Protein AF-A0A2M7XT62-F1 (afdb_monomer)

Structure (mmCIF, N/CA/C/O backbone):
data_AF-A0A2M7XT62-F1
#
_entry.id   AF-A0A2M7XT62-F1
#
loop_
_atom_site.group_PDB
_atom_site.id
_atom_site.type_symbol
_atom_site.label_atom_id
_atom_site.label_alt_id
_atom_site.label_comp_id
_atom_site.label_asym_id
_atom_site.label_entity_id
_atom_site.label_seq_id
_atom_site.pdbx_PDB_ins_code
_atom_site.Cartn_x
_atom_site.Cartn_y
_atom_site.Cartn_z
_atom_site.occupancy
_atom_site.B_iso_or_equiv
_atom_site.auth_seq_id
_atom_site.auth_comp_id
_atom_site.auth_asym_id
_atom_site.auth_atom_id
_atom_site.pdbx_PDB_model_num
ATOM 1 N N . MET A 1 1 ? 6.289 29.398 17.649 1.00 35.97 1 MET A N 1
ATOM 2 C CA . MET A 1 1 ? 5.372 28.340 18.112 1.00 35.97 1 MET A CA 1
ATOM 3 C C . MET A 1 1 ? 5.833 27.074 17.414 1.00 35.97 1 MET A C 1
ATOM 5 O O . MET A 1 1 ? 5.505 26.869 16.259 1.00 35.97 1 MET A O 1
ATOM 9 N N . THR A 1 2 ? 6.776 26.349 18.010 1.00 35.28 2 THR A N 1
ATOM 10 C CA . THR A 1 2 ? 7.286 25.093 17.445 1.00 35.28 2 THR A CA 1
ATOM 11 C C . THR A 1 2 ? 6.254 24.021 17.742 1.00 35.28 2 THR A C 1
ATOM 13 O O . THR A 1 2 ? 6.159 23.567 18.881 1.00 35.28 2 THR A O 1
ATOM 16 N N . GLU A 1 3 ? 5.433 23.697 16.746 1.00 43.94 3 GLU A N 1
ATOM 17 C CA . GLU A 1 3 ? 4.544 22.543 16.804 1.00 43.94 3 GLU A CA 1
ATOM 18 C C . GLU A 1 3 ? 5.384 21.303 17.113 1.00 43.94 3 GLU A C 1
ATOM 20 O O . GLU A 1 3 ? 6.366 20.987 16.437 1.00 43.94 3 GLU A O 1
ATOM 25 N N . SER A 1 4 ? 5.032 20.647 18.214 1.00 39.66 4 SER A N 1
ATOM 26 C CA . SER A 1 4 ? 5.601 19.370 18.603 1.00 39.66 4 SER A CA 1
ATOM 27 C C . SER A 1 4 ? 5.168 18.345 17.562 1.00 39.66 4 SER A C 1
ATOM 29 O O . SER A 1 4 ? 4.041 17.861 17.619 1.00 39.66 4 SER A O 1
ATOM 31 N N . ILE A 1 5 ? 6.054 18.000 16.625 1.00 49.78 5 ILE A N 1
ATOM 32 C CA . ILE A 1 5 ? 5.876 16.828 15.762 1.00 49.78 5 ILE A CA 1
ATOM 33 C C . ILE A 1 5 ? 5.567 15.647 16.689 1.00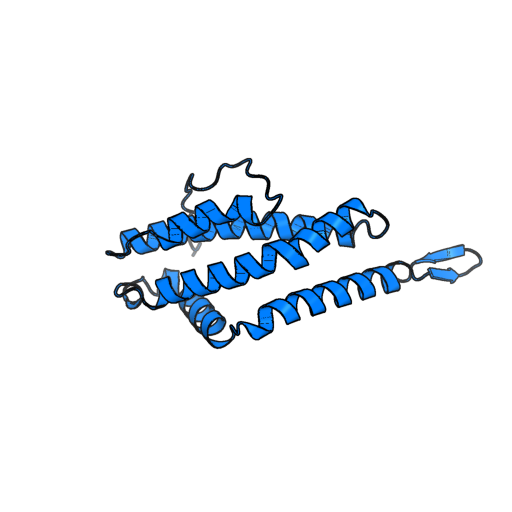 49.78 5 ILE A C 1
ATOM 35 O O . ILE A 1 5 ? 6.334 15.371 17.617 1.00 49.78 5 ILE A O 1
ATOM 39 N N . ALA A 1 6 ? 4.409 15.009 16.501 1.00 52.09 6 ALA A N 1
ATOM 40 C CA . ALA A 1 6 ? 3.997 13.870 17.309 1.00 52.09 6 ALA A CA 1
ATOM 41 C C . ALA A 1 6 ? 5.124 12.828 17.303 1.00 52.09 6 ALA A C 1
ATOM 43 O O . ALA A 1 6 ? 5.533 12.353 16.244 1.00 52.09 6 ALA A O 1
ATOM 44 N N . LYS A 1 7 ? 5.673 12.505 18.481 1.00 47.28 7 LYS A N 1
ATOM 45 C CA . LYS A 1 7 ? 6.680 11.446 18.598 1.00 47.28 7 LYS A CA 1
ATOM 46 C C . LYS A 1 7 ? 6.050 10.147 18.102 1.00 47.28 7 LYS A C 1
ATOM 48 O O . LYS A 1 7 ? 5.039 9.722 18.656 1.00 47.28 7 LYS A O 1
ATOM 53 N N . SER A 1 8 ? 6.647 9.547 17.071 1.00 54.06 8 SER A N 1
ATOM 54 C CA . SER A 1 8 ? 6.240 8.232 16.576 1.00 54.06 8 SER A CA 1
ATOM 55 C C . SER A 1 8 ? 6.306 7.230 17.727 1.00 54.06 8 SER A C 1
ATOM 57 O O . SER A 1 8 ? 7.341 7.078 18.383 1.00 54.06 8 SER A O 1
ATOM 59 N N . GLN A 1 9 ? 5.167 6.619 18.030 1.00 62.78 9 GLN A N 1
ATOM 60 C CA . GLN A 1 9 ? 5.031 5.649 19.101 1.00 62.78 9 GLN A CA 1
ATOM 61 C C . GLN A 1 9 ? 5.515 4.310 18.537 1.00 62.78 9 GLN A C 1
ATOM 63 O O . GLN A 1 9 ? 4.879 3.757 17.645 1.00 62.78 9 GLN A O 1
ATOM 68 N N . LYS A 1 10 ? 6.685 3.842 18.987 1.00 64.69 10 LYS A N 1
ATOM 69 C CA . LYS A 1 10 ? 7.261 2.573 18.525 1.00 64.69 10 LYS A CA 1
ATOM 70 C C . LYS A 1 10 ? 6.442 1.393 19.045 1.00 64.69 10 LYS A C 1
ATOM 72 O O . LYS A 1 10 ? 6.075 1.362 20.218 1.00 64.69 10 LYS A O 1
ATOM 77 N N . SER A 1 11 ? 6.210 0.438 18.162 1.00 75.81 11 SER A N 1
ATOM 78 C CA . SER A 1 11 ? 5.700 -0.896 18.444 1.00 75.81 11 SER A CA 1
ATOM 79 C C . SER A 1 11 ? 6.740 -1.887 17.905 1.00 75.81 11 SER A C 1
ATOM 81 O O . SER A 1 11 ? 7.483 -1.539 16.990 1.00 75.81 11 SER A O 1
ATOM 83 N N . ASP A 1 12 ? 6.842 -3.057 18.536 1.00 86.56 12 ASP A N 1
ATOM 84 C CA . ASP A 1 12 ? 7.722 -4.162 18.122 1.00 86.56 12 ASP A CA 1
ATOM 85 C C . ASP A 1 12 ? 6.869 -5.271 17.471 1.00 86.56 12 ASP A C 1
ATOM 87 O O . ASP A 1 12 ? 7.059 -6.461 17.728 1.00 86.56 12 ASP A O 1
ATOM 91 N N . PHE A 1 13 ? 5.823 -4.877 16.734 1.00 92.75 13 PHE A N 1
ATOM 92 C CA . PHE A 1 13 ? 4.846 -5.819 16.187 1.00 92.75 13 PHE A CA 1
ATOM 93 C C . PHE A 1 13 ? 5.386 -6.530 14.950 1.00 92.75 13 PHE A C 1
ATOM 95 O O . PHE A 1 13 ? 5.077 -7.702 14.737 1.00 92.75 13 PHE A O 1
ATOM 102 N N . ILE A 1 14 ? 6.207 -5.835 14.166 1.00 92.62 14 ILE A N 1
ATOM 103 C CA . ILE A 1 14 ? 6.922 -6.392 13.029 1.00 92.62 14 ILE A CA 1
ATOM 104 C C . ILE A 1 14 ? 8.404 -6.545 13.402 1.00 92.62 14 ILE A C 1
ATOM 106 O O . ILE A 1 14 ? 9.014 -5.599 13.905 1.00 92.62 14 ILE A O 1
ATOM 110 N N . PRO A 1 15 ? 9.021 -7.715 13.151 1.00 91.62 15 PRO A N 1
ATOM 111 C CA . PRO A 1 15 ? 10.464 -7.868 13.266 1.00 91.62 15 PRO A CA 1
ATOM 112 C C . PRO A 1 15 ? 11.192 -6.853 12.371 1.00 91.62 15 PRO A C 1
ATOM 114 O O . PRO A 1 15 ? 10.810 -6.679 11.213 1.00 91.62 15 PRO A O 1
ATOM 117 N N . PRO A 1 16 ? 12.254 -6.194 12.864 1.00 84.56 16 PRO A N 1
ATOM 118 C CA . PRO A 1 16 ? 12.955 -5.149 12.114 1.00 84.56 16 PRO A CA 1
ATOM 119 C C . PRO A 1 16 ? 13.652 -5.666 10.846 1.00 84.56 16 PRO A C 1
ATOM 121 O O . PRO A 1 16 ? 14.039 -4.874 9.994 1.00 84.56 16 PRO A O 1
ATOM 124 N N . ASP A 1 17 ? 13.839 -6.977 10.742 1.00 88.31 17 ASP A N 1
ATOM 125 C CA . ASP A 1 17 ? 14.495 -7.705 9.662 1.00 88.31 17 ASP A CA 1
ATOM 126 C C . ASP A 1 17 ? 13.509 -8.527 8.813 1.00 88.31 17 ASP A C 1
ATOM 128 O O . ASP A 1 17 ? 13.925 -9.428 8.087 1.00 88.31 17 ASP A O 1
ATOM 132 N N . LEU A 1 18 ? 12.202 -8.235 8.888 1.00 92.94 18 LEU A N 1
ATOM 133 C CA . LEU A 1 18 ? 11.207 -8.913 8.061 1.00 92.94 18 LEU A CA 1
ATOM 134 C C . LEU A 1 18 ? 11.468 -8.656 6.568 1.00 92.94 18 LEU A C 1
ATOM 136 O O . LEU A 1 18 ? 11.277 -7.549 6.063 1.00 92.94 18 LEU A O 1
ATOM 140 N N . GLU A 1 19 ? 11.817 -9.714 5.842 1.00 93.50 19 GLU A N 1
ATOM 141 C CA . GLU A 1 19 ? 11.863 -9.705 4.384 1.00 93.50 19 GLU A CA 1
ATOM 142 C C . GLU A 1 19 ? 10.518 -10.143 3.800 1.00 93.50 19 GLU A C 1
ATOM 144 O O . GLU A 1 19 ? 10.021 -11.230 4.083 1.00 93.50 19 GLU A O 1
ATOM 149 N N . ILE A 1 20 ? 9.936 -9.304 2.943 1.00 97.06 20 ILE A N 1
ATOM 150 C CA . ILE A 1 20 ? 8.685 -9.620 2.248 1.00 97.06 20 ILE A CA 1
ATOM 151 C C . ILE A 1 20 ? 9.018 -10.328 0.935 1.00 97.06 20 ILE A C 1
ATOM 153 O O . ILE A 1 20 ? 9.357 -9.670 -0.043 1.00 97.06 20 ILE A O 1
ATOM 157 N N . ASN A 1 21 ? 8.929 -11.649 0.867 1.00 95.62 21 ASN A N 1
ATOM 158 C CA . ASN A 1 21 ? 9.139 -12.435 -0.354 1.00 95.62 21 ASN A CA 1
ATOM 159 C C . ASN A 1 21 ? 7.823 -12.784 -1.058 1.00 95.62 21 ASN A C 1
ATOM 161 O O . ASN A 1 21 ? 7.790 -12.912 -2.283 1.00 95.62 21 ASN A O 1
ATOM 165 N N . GLY A 1 22 ? 6.731 -12.863 -0.303 1.00 96.62 22 GLY A N 1
ATOM 166 C CA . GLY A 1 22 ? 5.383 -13.053 -0.812 1.00 96.62 22 GLY A CA 1
ATOM 167 C C . GLY A 1 22 ? 4.323 -12.535 0.152 1.00 96.62 22 GLY A C 1
ATOM 168 O O . GLY A 1 22 ? 4.614 -12.015 1.227 1.00 96.62 22 GLY A O 1
ATOM 169 N N . TRP A 1 23 ? 3.058 -12.697 -0.236 1.00 97.62 23 TRP A N 1
ATOM 170 C CA . TRP A 1 23 ? 1.926 -12.340 0.622 1.00 97.62 23 TRP A CA 1
ATOM 171 C C . TRP A 1 23 ? 1.947 -13.089 1.963 1.00 97.62 23 TRP A C 1
ATOM 173 O O . TRP A 1 23 ? 1.605 -12.513 2.995 1.00 97.62 23 TRP A O 1
ATOM 183 N N . ASP A 1 24 ? 2.403 -14.342 1.965 1.00 97.94 24 ASP A N 1
ATOM 184 C CA . ASP A 1 24 ? 2.438 -15.190 3.160 1.00 97.94 24 ASP A CA 1
ATOM 185 C C . ASP A 1 24 ? 3.338 -14.639 4.280 1.00 97.94 24 ASP A C 1
ATOM 187 O O . ASP A 1 24 ? 3.108 -14.967 5.441 1.00 97.94 24 ASP A O 1
ATOM 191 N N . ASP A 1 25 ? 4.294 -13.755 3.971 1.00 97.56 25 ASP A N 1
ATOM 192 C CA . ASP A 1 25 ? 5.127 -13.091 4.984 1.00 97.56 25 ASP A CA 1
ATOM 193 C C . ASP A 1 25 ? 4.364 -11.976 5.719 1.00 97.56 25 ASP A C 1
ATOM 195 O O . ASP A 1 25 ? 4.634 -11.688 6.883 1.00 97.56 25 ASP A O 1
ATOM 199 N N . LEU A 1 26 ? 3.379 -11.352 5.061 1.00 97.88 26 LEU A N 1
ATOM 200 C CA . LEU A 1 26 ? 2.541 -10.289 5.630 1.00 97.88 26 LEU A CA 1
ATOM 201 C C . LEU A 1 26 ? 1.248 -10.826 6.246 1.00 97.88 26 LEU A C 1
ATOM 203 O O . LEU A 1 26 ? 0.737 -10.270 7.224 1.00 97.88 26 LEU A O 1
ATOM 207 N N . LYS A 1 27 ? 0.711 -11.907 5.674 1.00 98.06 27 LYS A N 1
ATOM 208 C CA . LYS A 1 27 ? -0.588 -12.477 6.029 1.00 98.06 27 LYS A CA 1
ATOM 209 C C . LYS A 1 27 ? -0.775 -12.712 7.540 1.00 98.06 27 LYS A C 1
ATOM 211 O O . LYS A 1 27 ? -1.832 -12.323 8.039 1.00 98.06 27 LYS A O 1
ATOM 216 N N . PRO A 1 28 ? 0.195 -13.262 8.302 1.00 98.00 28 PRO A N 1
ATOM 217 C CA . PRO A 1 28 ? 0.023 -13.492 9.737 1.00 98.00 28 PRO A CA 1
ATOM 218 C C . PRO A 1 28 ? -0.272 -12.212 10.526 1.00 98.00 28 PRO A C 1
ATOM 220 O O . PRO A 1 28 ? -1.095 -12.225 11.439 1.00 98.00 28 PRO A O 1
ATOM 223 N N . TYR A 1 29 ? 0.340 -11.088 10.146 1.00 97.94 29 TYR A N 1
ATOM 224 C CA . TYR A 1 29 ? 0.138 -9.808 10.824 1.00 97.94 29 TYR A CA 1
ATOM 225 C C . TYR A 1 29 ? -1.239 -9.213 10.513 1.00 97.94 29 TYR A C 1
ATOM 227 O O . TYR A 1 29 ? -1.910 -8.700 11.410 1.00 97.94 29 TYR A O 1
ATOM 235 N N . PHE A 1 30 ? -1.703 -9.335 9.265 1.00 98.19 30 PHE A N 1
ATOM 236 C CA . PHE A 1 30 ? -3.068 -8.960 8.882 1.00 98.19 30 PHE A CA 1
ATOM 237 C C . PHE A 1 30 ? -4.125 -9.848 9.554 1.00 98.19 30 PHE A C 1
ATOM 239 O O . PHE A 1 30 ? -5.152 -9.336 10.013 1.00 98.19 30 PHE A O 1
ATOM 246 N N . ASP A 1 31 ? -3.876 -11.155 9.658 1.00 98.12 31 ASP A N 1
ATOM 247 C CA . ASP A 1 31 ? -4.749 -12.100 10.361 1.00 98.12 31 ASP A CA 1
ATOM 248 C C . ASP A 1 31 ? -4.837 -11.753 11.858 1.00 98.12 31 ASP A C 1
ATOM 250 O O . ASP A 1 31 ? -5.935 -11.700 12.422 1.00 98.12 31 ASP A O 1
ATOM 254 N N . GLU A 1 32 ? -3.703 -11.448 12.499 1.00 97.56 32 GLU A N 1
ATOM 255 C CA . GLU A 1 32 ? -3.677 -11.051 13.907 1.00 97.56 32 GLU A CA 1
ATOM 256 C C . GLU A 1 32 ? -4.453 -9.748 14.133 1.00 97.56 32 GLU A C 1
ATOM 258 O O . GLU A 1 32 ? -5.336 -9.703 14.994 1.00 97.56 32 GLU A O 1
ATOM 263 N N . LEU A 1 33 ? -4.200 -8.711 13.324 1.00 97.69 33 LEU A N 1
ATOM 264 C CA . LEU A 1 33 ? -4.944 -7.448 13.379 1.00 97.69 33 LEU A CA 1
ATOM 265 C C . LEU A 1 33 ? -6.452 -7.680 13.181 1.00 97.69 33 LEU A C 1
ATOM 267 O O . LEU A 1 33 ? -7.287 -7.146 13.920 1.00 97.69 33 LEU A O 1
ATOM 271 N N . SER A 1 34 ? -6.830 -8.538 12.238 1.00 96.94 34 SER A N 1
ATOM 272 C CA . SER A 1 34 ? -8.233 -8.887 12.004 1.00 96.94 34 SER A CA 1
ATOM 273 C C . SER A 1 34 ? -8.892 -9.499 13.247 1.00 96.94 34 SER A C 1
ATOM 275 O O . SER A 1 34 ? -10.056 -9.194 13.534 1.00 96.94 34 SER A O 1
ATOM 277 N N . GLY A 1 35 ? -8.140 -10.273 14.035 1.00 95.94 35 GLY A N 1
ATOM 278 C CA . GLY A 1 35 ? -8.581 -10.886 15.290 1.00 95.94 35 GLY A CA 1
ATOM 279 C C . GLY A 1 35 ? -8.658 -9.950 16.505 1.00 95.94 35 GLY A C 1
ATOM 280 O O . GLY A 1 35 ? -9.344 -10.278 17.475 1.00 95.94 35 GLY A O 1
ATOM 281 N N . VAL A 1 36 ? -8.017 -8.773 16.480 1.00 95.75 36 VAL A N 1
ATOM 282 C CA . VAL A 1 36 ? -8.005 -7.847 17.631 1.00 95.75 36 VAL A CA 1
ATOM 283 C C . VAL A 1 36 ? -9.410 -7.320 17.932 1.00 95.75 36 VAL A C 1
ATOM 285 O O . VAL A 1 36 ? -10.111 -6.805 17.057 1.00 95.75 36 VAL A O 1
ATOM 288 N N . LYS A 1 37 ? -9.836 -7.395 19.196 1.00 94.25 37 LYS A N 1
ATOM 289 C CA . LYS A 1 37 ? -11.089 -6.784 19.655 1.00 94.25 37 LYS A CA 1
ATOM 290 C C . LYS A 1 37 ? -10.852 -5.324 20.044 1.00 94.25 37 LYS A C 1
ATOM 292 O O . LYS A 1 37 ? -10.050 -5.044 20.925 1.00 94.25 37 LYS A O 1
ATOM 297 N N . LEU A 1 38 ? -11.606 -4.409 19.441 1.00 93.75 38 LEU A N 1
ATOM 298 C CA . LEU A 1 38 ? -11.515 -2.971 19.703 1.00 93.75 38 LEU A CA 1
ATOM 299 C C . LEU A 1 38 ? -12.626 -2.566 20.680 1.00 93.75 38 LEU A C 1
ATOM 301 O O . LEU A 1 38 ? -13.790 -2.513 20.284 1.00 93.75 38 L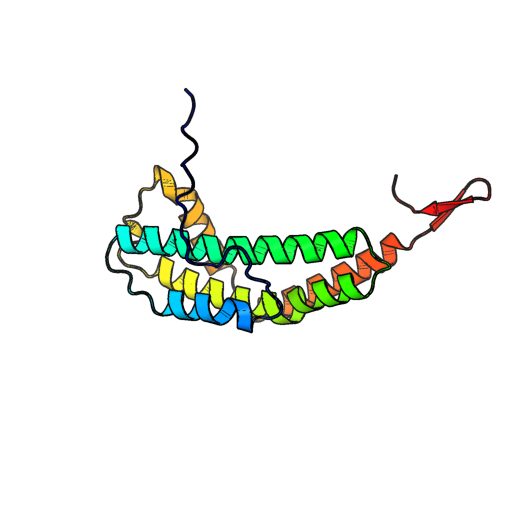EU A O 1
ATOM 305 N N . SER A 1 39 ? -12.286 -2.355 21.957 1.00 89.50 39 SER A N 1
ATOM 306 C CA . SER A 1 39 ? -13.277 -2.070 23.017 1.00 89.50 39 SER A CA 1
ATOM 307 C C . SER A 1 39 ? -13.111 -0.693 23.664 1.00 89.50 39 SER A C 1
ATOM 309 O O . SER A 1 39 ? -14.000 -0.258 24.392 1.00 89.50 39 SER A O 1
ATOM 311 N N . SER A 1 40 ? -11.995 -0.010 23.417 1.00 92.50 40 SER A N 1
ATOM 312 C CA . SER A 1 40 ? -11.691 1.305 23.976 1.00 92.50 40 SER A CA 1
ATOM 313 C C . SER A 1 40 ? -10.884 2.158 22.998 1.00 92.50 40 SER A C 1
ATOM 315 O O . SER A 1 40 ? -10.264 1.635 22.069 1.00 92.50 40 SER A O 1
ATOM 317 N N . ALA A 1 41 ? -10.860 3.476 23.220 1.00 90.31 41 ALA A N 1
ATOM 318 C CA . ALA A 1 41 ? -10.027 4.386 22.435 1.00 90.31 41 ALA A CA 1
ATOM 319 C C . ALA A 1 41 ? -8.538 3.996 22.497 1.00 90.31 41 ALA A C 1
ATOM 321 O O . ALA A 1 41 ? -7.864 4.022 21.475 1.00 90.31 41 ALA A O 1
ATOM 322 N N . GLY A 1 42 ? -8.045 3.553 23.661 1.00 91.50 42 GLY A N 1
ATOM 323 C CA . GLY A 1 42 ? -6.664 3.082 23.814 1.00 91.50 42 GLY A CA 1
ATOM 324 C C . GLY A 1 42 ? -6.364 1.814 23.008 1.00 91.50 42 GLY A C 1
ATOM 325 O O . GLY A 1 42 ? -5.305 1.725 22.388 1.00 91.50 42 GLY A O 1
ATOM 326 N N . ASP A 1 43 ? -7.303 0.863 22.950 1.00 93.19 43 ASP A N 1
ATOM 327 C CA . ASP A 1 43 ? -7.159 -0.327 22.096 1.00 93.19 43 ASP A CA 1
ATOM 328 C C . ASP A 1 43 ? -7.081 0.069 20.622 1.00 93.19 43 ASP A C 1
ATOM 330 O O . ASP A 1 43 ? -6.255 -0.462 19.882 1.00 93.19 43 ASP A O 1
ATOM 334 N N . LEU A 1 44 ? -7.925 1.017 20.201 1.00 95.19 44 LEU A N 1
ATOM 335 C CA . LEU A 1 44 ? -7.941 1.518 18.833 1.00 95.19 44 LEU A CA 1
ATOM 336 C C . LEU A 1 44 ? -6.652 2.273 18.487 1.00 95.19 44 LEU A C 1
ATOM 338 O O . LEU A 1 44 ? -6.101 2.041 17.418 1.00 95.19 44 LEU A O 1
ATOM 342 N N . GLU A 1 45 ? -6.124 3.119 19.371 1.00 93.88 45 GLU A N 1
ATOM 343 C CA . GLU A 1 45 ? -4.840 3.790 19.123 1.00 93.88 45 GLU A CA 1
ATOM 344 C C . GLU A 1 45 ? -3.689 2.784 18.985 1.00 93.88 45 GLU A C 1
ATOM 346 O O . GLU A 1 45 ? -2.923 2.853 18.023 1.00 93.88 45 GLU A O 1
ATOM 351 N N . ASN A 1 46 ? -3.598 1.806 19.891 1.00 93.69 46 ASN A N 1
ATOM 352 C CA . ASN A 1 46 ? -2.583 0.751 19.811 1.00 93.69 46 ASN A CA 1
ATOM 353 C C . ASN A 1 46 ? -2.732 -0.092 18.540 1.00 93.69 46 ASN A C 1
ATOM 355 O O . ASN A 1 46 ? -1.741 -0.445 17.900 1.00 93.69 46 ASN A O 1
ATOM 359 N N . PHE A 1 47 ? -3.971 -0.390 18.149 1.00 96.25 47 PHE A N 1
ATOM 360 C CA . PHE A 1 47 ? -4.272 -1.069 16.898 1.00 96.25 47 PHE A CA 1
ATOM 361 C C . PHE A 1 47 ? -3.789 -0.269 15.683 1.00 96.25 47 PHE A C 1
ATOM 363 O O . PHE A 1 47 ? -3.138 -0.832 14.807 1.00 96.25 47 PHE A O 1
ATOM 370 N N . LEU A 1 48 ? -4.060 1.040 15.641 1.00 95.44 48 LEU A N 1
ATOM 371 C CA . LEU A 1 48 ? -3.635 1.919 14.548 1.00 95.44 48 LEU A CA 1
ATOM 372 C C . LEU A 1 48 ? -2.112 2.014 14.439 1.00 95.44 48 LEU A C 1
ATOM 374 O O . LEU A 1 48 ? -1.592 2.037 13.327 1.00 95.44 48 LEU A O 1
ATOM 378 N N . ILE A 1 49 ? -1.396 2.025 15.566 1.00 94.88 49 ILE A N 1
ATOM 379 C CA . ILE A 1 49 ? 0.074 2.014 15.579 1.00 94.88 49 ILE A CA 1
ATOM 380 C C . ILE A 1 49 ? 0.593 0.743 14.909 1.00 94.88 49 ILE A C 1
ATOM 382 O O . ILE A 1 49 ? 1.345 0.834 13.938 1.00 94.88 49 ILE A O 1
ATOM 386 N N . ARG A 1 50 ? 0.123 -0.424 15.367 1.00 96.75 50 ARG A N 1
ATOM 387 C CA . ARG A 1 50 ? 0.501 -1.732 14.813 1.00 96.75 50 ARG A CA 1
ATOM 388 C C . ARG A 1 50 ? 0.143 -1.849 13.336 1.00 96.75 50 ARG A C 1
ATOM 390 O O . ARG A 1 50 ? 0.961 -2.294 12.545 1.00 96.75 50 ARG A O 1
ATOM 397 N N . TYR A 1 51 ? -1.053 -1.408 12.949 1.00 97.00 51 TYR A N 1
ATOM 398 C CA . TYR A 1 51 ? -1.473 -1.392 11.550 1.00 97.00 51 TYR A CA 1
ATOM 399 C C . TYR A 1 51 ? -0.575 -0.490 10.695 1.00 97.00 51 TYR A C 1
ATOM 401 O O . TYR A 1 51 ? -0.142 -0.901 9.620 1.00 97.00 51 TYR A O 1
ATOM 409 N N . SER A 1 52 ? -0.224 0.704 11.188 1.00 95.44 52 SER A N 1
ATOM 410 C CA . SER A 1 52 ? 0.690 1.603 10.476 1.00 95.44 52 SER A CA 1
ATOM 411 C C . SER A 1 52 ? 2.091 1.011 10.319 1.00 95.44 52 SER A C 1
ATOM 413 O O . SER A 1 52 ? 2.738 1.259 9.306 1.00 95.44 52 SER A O 1
ATOM 415 N N . GLU A 1 53 ? 2.542 0.202 11.279 1.00 95.12 53 GLU A N 1
ATOM 416 C CA . GLU A 1 53 ? 3.828 -0.492 11.228 1.00 95.12 53 GLU A CA 1
ATOM 417 C C . GLU A 1 53 ? 3.845 -1.535 10.104 1.00 95.12 53 GLU A C 1
ATOM 419 O O . GLU A 1 53 ? 4.736 -1.489 9.257 1.00 95.12 53 GLU A O 1
ATOM 424 N N . VAL A 1 54 ? 2.808 -2.384 10.008 1.00 96.19 54 VAL A N 1
ATOM 425 C CA . VAL A 1 54 ? 2.668 -3.355 8.901 1.00 96.19 54 VAL A CA 1
ATOM 426 C C . VAL A 1 54 ? 2.679 -2.647 7.547 1.00 96.19 54 VAL A C 1
ATOM 428 O O . VAL A 1 54 ? 3.403 -3.044 6.634 1.00 96.19 54 VAL A O 1
ATOM 431 N N . LEU A 1 55 ? 1.892 -1.573 7.421 1.00 96.19 55 LEU A N 1
ATOM 432 C CA . LEU A 1 55 ? 1.819 -0.799 6.184 1.00 96.19 55 LEU A CA 1
ATOM 433 C C . LEU A 1 55 ? 3.151 -0.143 5.832 1.00 96.19 55 LEU A C 1
ATOM 435 O O . LEU A 1 55 ? 3.518 -0.132 4.663 1.00 96.19 55 LEU A O 1
ATOM 439 N N . SER A 1 56 ? 3.870 0.392 6.818 1.00 94.81 56 SER A N 1
ATOM 440 C CA . SER A 1 56 ? 5.158 1.052 6.590 1.00 94.81 56 SER A CA 1
ATOM 441 C C . SER A 1 56 ? 6.176 0.077 6.006 1.00 94.81 56 SER A C 1
ATOM 443 O O . SER A 1 56 ? 6.803 0.399 5.002 1.00 94.81 56 SER A O 1
ATOM 445 N N . VAL A 1 57 ? 6.269 -1.135 6.564 1.00 95.56 57 VAL A N 1
ATOM 446 C CA . VAL A 1 57 ? 7.186 -2.176 6.070 1.00 95.56 57 VAL A CA 1
ATOM 447 C C . VAL A 1 57 ? 6.808 -2.621 4.655 1.00 95.56 57 VAL A C 1
ATOM 449 O O . VAL A 1 57 ? 7.673 -2.724 3.784 1.00 95.56 57 VAL A O 1
ATOM 452 N N . PHE A 1 58 ? 5.513 -2.806 4.380 1.00 97.56 58 PHE A N 1
ATOM 453 C CA . PHE A 1 58 ? 5.042 -3.101 3.025 1.00 97.56 58 PHE A CA 1
ATOM 454 C C . PHE A 1 58 ? 5.380 -1.984 2.026 1.00 97.56 58 PHE A C 1
ATOM 456 O O . PHE A 1 58 ? 5.956 -2.260 0.972 1.00 97.56 58 PHE A O 1
ATOM 463 N N . PHE A 1 59 ? 5.038 -0.730 2.338 1.00 96.94 59 PHE A N 1
ATOM 464 C CA . PHE A 1 59 ? 5.253 0.394 1.426 1.00 96.94 59 PHE A CA 1
ATOM 465 C C . PHE A 1 59 ? 6.734 0.664 1.183 1.00 96.94 59 PHE A C 1
ATOM 467 O O . PHE A 1 59 ? 7.097 0.991 0.057 1.00 96.94 59 PHE A O 1
ATOM 474 N N . GLU A 1 60 ? 7.587 0.497 2.193 1.00 96.38 60 GLU A N 1
ATOM 475 C CA . GLU A 1 60 ? 9.035 0.619 2.037 1.00 96.38 60 GLU A CA 1
ATOM 476 C C . GLU A 1 60 ? 9.589 -0.455 1.094 1.00 96.38 60 GLU A C 1
ATOM 478 O O . GLU A 1 60 ? 10.277 -0.128 0.125 1.00 96.38 60 GLU A O 1
ATOM 483 N N . ALA A 1 61 ? 9.241 -1.727 1.310 1.00 97.19 61 ALA A N 1
ATOM 484 C CA . ALA A 1 61 ? 9.717 -2.815 0.457 1.00 97.19 61 ALA A CA 1
ATOM 485 C C . ALA A 1 61 ? 9.211 -2.685 -0.992 1.00 97.19 61 ALA A C 1
ATOM 487 O O . ALA A 1 61 ? 9.975 -2.889 -1.939 1.00 97.19 61 ALA A O 1
ATOM 488 N N . ASN A 1 62 ? 7.946 -2.290 -1.168 1.00 96.75 62 ASN A N 1
ATOM 489 C CA . ASN A 1 62 ? 7.363 -2.031 -2.482 1.00 96.75 62 ASN A CA 1
ATOM 490 C C . ASN A 1 62 ? 8.026 -0.827 -3.178 1.00 96.75 62 ASN A C 1
ATOM 492 O O . ASN A 1 62 ? 8.323 -0.886 -4.371 1.00 96.75 62 ASN A O 1
ATOM 496 N N . ALA A 1 63 ? 8.309 0.251 -2.438 1.00 96.75 63 ALA A N 1
ATOM 497 C CA . ALA A 1 63 ? 8.999 1.421 -2.974 1.00 96.75 63 ALA A CA 1
ATOM 498 C C . ALA A 1 63 ? 10.412 1.071 -3.454 1.00 96.75 63 ALA A C 1
ATOM 500 O O . ALA A 1 63 ? 10.798 1.485 -4.543 1.00 96.75 63 ALA A O 1
ATOM 501 N N . TRP A 1 64 ? 11.163 0.265 -2.699 1.00 97.38 64 TRP A N 1
ATOM 502 C CA . TRP A 1 64 ? 12.483 -0.197 -3.131 1.00 97.38 64 TRP A CA 1
ATOM 503 C C . TRP A 1 64 ? 12.426 -1.085 -4.374 1.00 97.38 64 TRP A C 1
ATOM 505 O O . TRP A 1 64 ? 13.272 -0.935 -5.255 1.00 97.38 64 TRP A O 1
ATOM 515 N N . ALA A 1 65 ? 11.430 -1.969 -4.488 1.00 96.00 65 ALA A N 1
ATOM 516 C CA . ALA A 1 65 ? 11.235 -2.767 -5.698 1.00 96.00 65 ALA A CA 1
ATOM 517 C C . ALA A 1 65 ? 11.001 -1.874 -6.931 1.00 96.00 65 ALA A C 1
ATOM 519 O O . ALA A 1 65 ? 11.644 -2.069 -7.962 1.00 96.00 65 ALA A O 1
ATOM 520 N N . TYR A 1 66 ? 10.150 -0.852 -6.798 1.00 94.00 66 TYR A N 1
ATOM 521 C CA . TYR A 1 66 ? 9.896 0.129 -7.855 1.00 94.00 66 TYR A CA 1
ATOM 522 C C . TYR A 1 66 ? 11.139 0.966 -8.198 1.00 94.00 66 TYR A C 1
ATOM 524 O O . TYR A 1 66 ? 11.519 1.065 -9.365 1.00 94.00 66 TYR A O 1
ATOM 532 N N . ILE A 1 67 ? 11.814 1.534 -7.192 1.00 95.06 67 ILE A N 1
ATOM 533 C CA . ILE A 1 67 ? 13.028 2.343 -7.381 1.00 95.06 67 ILE A CA 1
ATOM 534 C C . ILE A 1 67 ?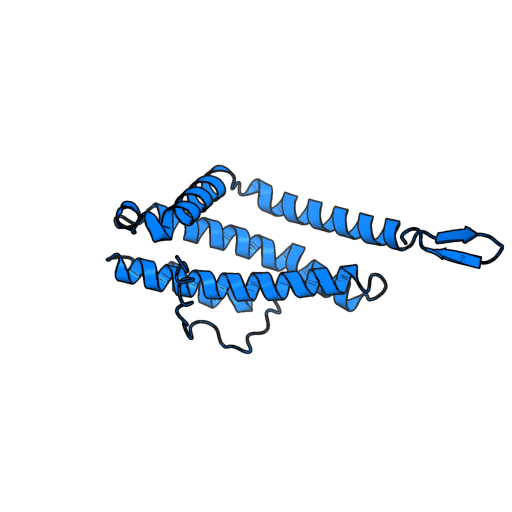 14.092 1.530 -8.122 1.00 95.06 67 ILE A C 1
ATOM 536 O O . ILE A 1 67 ? 14.590 1.978 -9.150 1.00 95.06 67 ILE A O 1
ATOM 540 N N . ASN A 1 68 ? 14.392 0.315 -7.661 1.00 94.94 68 ASN A N 1
ATOM 541 C CA . ASN A 1 68 ? 15.411 -0.522 -8.291 1.00 94.94 68 ASN A CA 1
ATOM 542 C C . ASN A 1 68 ? 15.051 -0.873 -9.741 1.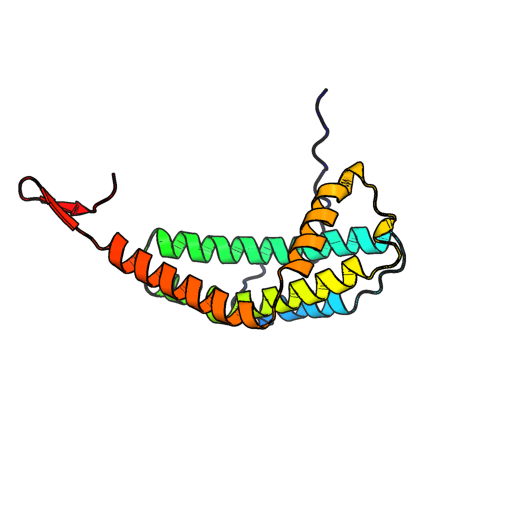00 94.94 68 ASN A C 1
ATOM 544 O O . ASN A 1 68 ? 15.914 -0.775 -10.609 1.00 94.94 68 ASN A O 1
ATOM 548 N N . MET A 1 69 ? 13.789 -1.219 -10.018 1.00 91.69 69 MET A N 1
ATOM 549 C CA . MET A 1 69 ? 13.326 -1.498 -11.382 1.00 91.69 69 MET A CA 1
ATOM 550 C C . MET A 1 69 ? 13.463 -0.265 -12.294 1.00 91.69 69 MET A C 1
ATOM 552 O O . MET A 1 69 ? 13.951 -0.389 -13.413 1.00 91.69 69 MET A O 1
ATOM 556 N N . THR A 1 70 ? 13.091 0.931 -11.825 1.00 88.50 70 THR A N 1
ATOM 557 C CA . THR A 1 70 ? 13.197 2.164 -12.635 1.00 88.50 70 THR A CA 1
ATOM 558 C C . THR A 1 70 ? 14.636 2.649 -12.840 1.00 88.50 70 THR A C 1
ATOM 560 O O . THR A 1 70 ? 14.939 3.226 -13.881 1.00 88.50 70 THR A O 1
ATOM 563 N N . CYS A 1 71 ? 15.538 2.423 -11.881 1.00 88.56 71 CYS A N 1
ATOM 564 C CA . CYS A 1 71 ? 16.946 2.816 -11.999 1.00 88.56 71 CYS A CA 1
ATOM 565 C C . CYS A 1 71 ? 17.789 1.827 -12.820 1.00 88.56 71 CYS A C 1
ATOM 567 O O . CYS A 1 71 ? 18.828 2.216 -13.354 1.00 88.56 71 CYS A O 1
ATOM 569 N N . HIS A 1 72 ? 17.367 0.565 -12.906 1.00 87.19 72 HIS A N 1
ATOM 570 C CA . HIS A 1 72 ? 18.113 -0.532 -13.525 1.00 87.19 72 HIS A CA 1
ATOM 571 C C . HIS A 1 72 ? 17.202 -1.340 -14.457 1.00 87.19 72 HIS A C 1
ATOM 573 O O . HIS A 1 72 ? 16.937 -2.520 -14.228 1.00 87.19 72 HIS A O 1
ATOM 579 N N . THR A 1 73 ? 16.695 -0.685 -15.502 1.00 81.44 73 THR A N 1
ATOM 580 C CA . THR A 1 73 ? 15.685 -1.240 -16.422 1.00 81.44 73 THR A CA 1
ATOM 581 C C . THR A 1 73 ? 16.178 -2.416 -17.273 1.00 81.44 73 THR A C 1
ATOM 583 O O . THR A 1 73 ? 15.371 -3.108 -17.889 1.00 81.44 73 THR A O 1
ATOM 586 N N . ASP A 1 74 ? 17.485 -2.671 -17.295 1.00 82.88 74 ASP A N 1
ATOM 587 C CA . ASP A 1 74 ? 18.129 -3.819 -17.935 1.00 82.88 74 ASP A CA 1
ATOM 588 C C . ASP A 1 74 ? 18.275 -5.039 -17.002 1.00 82.88 74 ASP A C 1
ATOM 590 O O . ASP A 1 74 ? 18.595 -6.138 -17.462 1.00 82.88 74 ASP A O 1
ATOM 594 N N . ASN A 1 75 ? 18.023 -4.880 -15.698 1.00 89.00 75 ASN A N 1
ATOM 595 C CA . ASN A 1 75 ? 18.157 -5.940 -14.706 1.00 89.00 75 ASN A CA 1
ATOM 596 C C . ASN A 1 75 ? 16.844 -6.726 -14.529 1.00 89.00 75 ASN A C 1
ATOM 598 O O . ASN A 1 75 ? 15.868 -6.255 -13.938 1.00 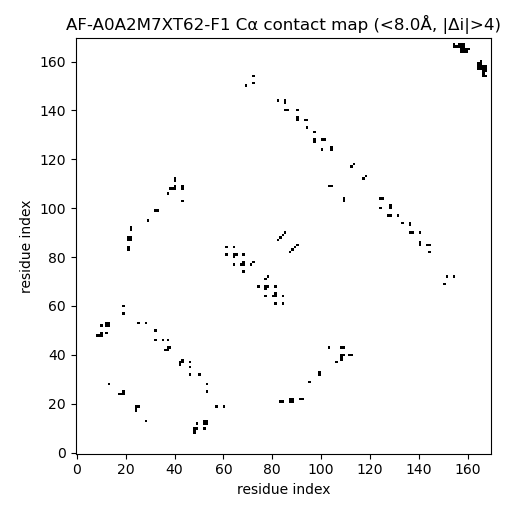89.00 75 ASN A O 1
ATOM 602 N N . THR A 1 76 ? 16.850 -7.981 -14.980 1.00 90.50 76 THR A N 1
ATOM 603 C CA . THR A 1 76 ? 15.684 -8.875 -14.930 1.00 90.50 76 THR A CA 1
ATOM 604 C C . THR A 1 76 ? 15.264 -9.279 -13.518 1.00 90.50 76 THR A C 1
ATOM 606 O O . THR A 1 76 ? 14.088 -9.564 -13.304 1.00 90.50 76 THR A O 1
ATOM 609 N N . ASP A 1 77 ? 16.184 -9.297 -12.551 1.00 95.62 77 ASP A N 1
ATOM 610 C CA . ASP A 1 77 ? 15.874 -9.682 -11.170 1.00 95.62 77 ASP A CA 1
ATOM 611 C C . ASP A 1 77 ? 15.096 -8.570 -10.461 1.00 95.62 77 ASP A C 1
ATOM 613 O O . ASP A 1 77 ? 14.122 -8.838 -9.754 1.00 95.62 77 ASP A O 1
ATOM 617 N N . PHE A 1 78 ? 15.467 -7.306 -10.697 1.00 94.81 78 PHE A N 1
ATOM 618 C CA . PHE A 1 78 ? 14.704 -6.164 -10.187 1.00 94.81 78 PHE A CA 1
ATOM 619 C C . PHE A 1 78 ? 13.323 -6.063 -10.834 1.00 94.81 78 PHE A C 1
ATOM 621 O O . PHE A 1 78 ? 12.350 -5.782 -10.131 1.00 94.81 78 PHE A O 1
ATOM 628 N N . GLN A 1 79 ? 13.209 -6.379 -12.129 1.00 91.56 79 GLN A N 1
ATOM 629 C CA . GLN A 1 79 ? 11.907 -6.491 -12.785 1.00 91.56 79 GLN A CA 1
ATOM 630 C C . GLN A 1 79 ? 11.046 -7.589 -12.151 1.00 91.56 79 GLN A C 1
ATOM 632 O O . GLN A 1 79 ? 9.922 -7.323 -11.735 1.00 91.56 79 GLN A O 1
ATOM 637 N N . ALA A 1 80 ? 11.583 -8.803 -12.003 1.00 94.19 80 ALA A N 1
ATOM 638 C CA . ALA A 1 80 ? 10.854 -9.916 -11.399 1.00 94.19 80 ALA A CA 1
ATOM 639 C C . ALA A 1 80 ? 10.419 -9.603 -9.958 1.00 94.19 80 ALA A C 1
ATOM 641 O O . ALA A 1 80 ? 9.314 -9.954 -9.542 1.00 94.19 80 ALA A O 1
ATOM 642 N N . ARG A 1 81 ? 11.265 -8.900 -9.197 1.00 96.00 81 ARG A N 1
ATOM 643 C CA . ARG A 1 81 ? 10.937 -8.439 -7.848 1.00 96.00 81 ARG A CA 1
ATOM 644 C C . ARG A 1 81 ? 9.750 -7.477 -7.845 1.00 96.00 81 ARG A C 1
ATOM 646 O O . ARG A 1 81 ? 8.844 -7.657 -7.034 1.00 96.00 81 ARG A O 1
ATOM 653 N N . HIS A 1 82 ? 9.744 -6.484 -8.732 1.00 95.12 82 HIS A N 1
ATOM 654 C CA . HIS A 1 82 ? 8.622 -5.558 -8.889 1.00 95.12 82 HIS A CA 1
ATOM 655 C C . HIS A 1 82 ? 7.337 -6.285 -9.325 1.00 95.12 82 HIS A C 1
ATOM 657 O O . HIS A 1 82 ? 6.278 -6.069 -8.734 1.00 95.12 82 HIS A O 1
ATOM 663 N N . ASP A 1 83 ? 7.438 -7.216 -10.276 1.00 93.88 83 ASP A N 1
ATOM 664 C CA . ASP A 1 83 ? 6.297 -7.995 -10.769 1.00 93.88 83 ASP A CA 1
ATOM 665 C C . ASP A 1 83 ? 5.659 -8.844 -9.658 1.00 93.88 83 ASP A C 1
ATOM 667 O O . ASP A 1 83 ? 4.434 -8.922 -9.567 1.00 93.88 83 ASP A O 1
ATOM 671 N N . ILE A 1 84 ? 6.458 -9.429 -8.755 1.00 95.94 84 ILE A N 1
ATOM 672 C CA . ILE A 1 84 ? 5.935 -10.145 -7.578 1.00 95.94 84 ILE A CA 1
ATOM 673 C C . ILE A 1 84 ? 5.088 -9.210 -6.706 1.00 95.94 84 ILE A C 1
ATOM 675 O O . ILE A 1 84 ? 3.984 -9.588 -6.299 1.00 95.94 84 ILE A O 1
ATOM 679 N N . PHE A 1 85 ? 5.564 -7.992 -6.431 1.00 96.75 85 PHE A N 1
ATOM 680 C CA . PHE A 1 85 ? 4.792 -7.027 -5.650 1.00 96.75 85 PHE A CA 1
ATOM 681 C C . PHE A 1 85 ? 3.473 -6.683 -6.335 1.00 96.75 85 PHE A C 1
ATOM 683 O O . PHE A 1 85 ? 2.417 -6.802 -5.717 1.00 96.75 85 PHE A O 1
ATOM 690 N N . VAL A 1 86 ? 3.519 -6.318 -7.614 1.00 94.56 86 VAL A N 1
ATOM 691 C CA . VAL A 1 86 ? 2.343 -5.885 -8.375 1.00 94.56 86 VAL A CA 1
ATOM 692 C C . VAL A 1 86 ? 1.324 -7.007 -8.569 1.00 94.56 86 VAL A C 1
ATOM 694 O O . VAL A 1 86 ? 0.127 -6.782 -8.406 1.00 94.56 86 VAL A O 1
ATOM 697 N N . GLU A 1 87 ? 1.768 -8.215 -8.914 1.00 93.75 87 GLU A N 1
ATOM 698 C CA . GLU A 1 87 ? 0.864 -9.299 -9.308 1.00 93.75 87 GLU A CA 1
ATOM 699 C C . GLU A 1 87 ? 0.423 -10.192 -8.143 1.00 93.75 87 GLU A C 1
ATOM 701 O O . GLU A 1 87 ? -0.608 -10.862 -8.256 1.00 93.75 87 GLU A O 1
ATOM 706 N N . LYS A 1 88 ? 1.207 -10.276 -7.057 1.00 94.88 88 LYS A N 1
ATOM 707 C CA . LYS A 1 88 ? 0.979 -11.253 -5.973 1.00 94.88 88 LYS A CA 1
ATOM 708 C C . LYS A 1 88 ? 0.760 -10.619 -4.607 1.00 94.88 88 LYS A C 1
ATOM 710 O O . LYS A 1 88 ? -0.050 -11.140 -3.848 1.00 94.88 88 LYS A O 1
ATOM 715 N N . ILE A 1 89 ? 1.473 -9.542 -4.277 1.00 97.56 89 ILE A N 1
ATOM 716 C CA . ILE A 1 89 ? 1.473 -8.988 -2.913 1.00 97.56 89 ILE A CA 1
ATOM 717 C C . ILE A 1 89 ? 0.470 -7.841 -2.779 1.00 97.56 89 ILE A C 1
ATOM 719 O O . ILE A 1 89 ? -0.453 -7.931 -1.973 1.00 97.56 89 ILE A O 1
ATOM 723 N N . SER A 1 90 ? 0.613 -6.787 -3.583 1.00 96.88 90 SER A N 1
ATOM 724 C CA . SER A 1 90 ? -0.239 -5.593 -3.541 1.00 96.88 90 SER A CA 1
ATOM 725 C C . SER A 1 90 ? -1.734 -5.905 -3.661 1.00 96.88 90 SER A C 1
ATOM 727 O O . SER A 1 90 ? -2.490 -5.333 -2.879 1.00 96.88 90 SER A O 1
ATOM 729 N N . PRO A 1 91 ? -2.189 -6.838 -4.526 1.00 96.00 91 PRO A N 1
ATOM 730 C CA . PRO A 1 91 ? -3.602 -7.202 -4.600 1.00 96.00 91 PRO A CA 1
ATOM 731 C C . PRO A 1 91 ? -4.175 -7.753 -3.290 1.00 96.00 91 PRO A C 1
ATOM 733 O O . PRO A 1 91 ? -5.308 -7.451 -2.919 1.00 96.00 91 PRO A O 1
ATOM 736 N N . GLU A 1 92 ? -3.401 -8.574 -2.580 1.00 97.75 92 GLU A N 1
ATOM 737 C CA . GLU A 1 92 ? -3.828 -9.164 -1.310 1.00 97.75 92 GLU A CA 1
ATOM 738 C C . GLU A 1 92 ? -3.746 -8.146 -0.171 1.00 97.75 92 GLU A C 1
ATOM 740 O O . GLU A 1 92 ? -4.667 -8.063 0.645 1.00 97.75 92 GLU A O 1
ATOM 745 N N . VAL A 1 93 ? -2.714 -7.295 -0.177 1.00 97.75 93 VAL A N 1
ATOM 746 C CA . VAL A 1 93 ? -2.617 -6.155 0.740 1.00 97.75 93 VAL A CA 1
ATOM 747 C C . VAL A 1 93 ? -3.813 -5.223 0.560 1.00 97.75 93 VAL A C 1
ATOM 749 O O . VAL A 1 93 ? -4.436 -4.882 1.554 1.00 97.75 93 VAL A O 1
ATOM 752 N N . GLU A 1 94 ? -4.200 -4.861 -0.665 1.00 96.69 94 GLU A N 1
ATOM 753 C CA . GLU A 1 94 ? -5.335 -3.961 -0.926 1.00 96.69 94 GLU A CA 1
ATOM 754 C C . GLU A 1 94 ? -6.665 -4.518 -0.387 1.00 96.69 94 GLU A C 1
ATOM 756 O O . GLU A 1 94 ? -7.463 -3.802 0.224 1.00 96.69 94 GLU A O 1
ATOM 761 N N . LYS A 1 95 ? -6.901 -5.825 -0.548 1.00 96.81 95 LYS A N 1
ATOM 762 C CA . LYS A 1 95 ? -8.077 -6.489 0.034 1.00 96.81 95 LYS A CA 1
ATOM 763 C C . LYS A 1 95 ? -8.025 -6.477 1.561 1.00 96.81 95 LYS A C 1
ATOM 765 O O . LYS A 1 95 ? -9.035 -6.193 2.213 1.00 96.81 95 LYS A O 1
ATOM 770 N N . ALA A 1 96 ? -6.864 -6.795 2.134 1.00 97.88 96 ALA A N 1
ATOM 771 C CA . ALA A 1 96 ? -6.676 -6.876 3.575 1.00 97.88 96 ALA A CA 1
ATOM 772 C C . ALA A 1 96 ? -6.783 -5.500 4.250 1.00 97.88 96 ALA A C 1
ATOM 774 O O . ALA A 1 96 ? -7.429 -5.378 5.293 1.00 97.88 96 ALA A O 1
ATOM 775 N N . THR A 1 97 ? -6.231 -4.451 3.636 1.00 97.62 97 THR A N 1
ATOM 776 C CA . THR A 1 97 ? -6.356 -3.073 4.122 1.00 97.62 97 THR A CA 1
ATOM 777 C C . THR A 1 97 ? -7.794 -2.603 4.064 1.00 97.62 97 THR A C 1
ATOM 779 O O . THR A 1 97 ? -8.296 -2.139 5.076 1.00 97.62 97 THR A O 1
ATOM 782 N N . ASN A 1 98 ? -8.521 -2.833 2.969 1.00 97.75 98 ASN A N 1
ATOM 783 C CA . ASN A 1 98 ? -9.946 -2.503 2.901 1.00 97.75 98 ASN A CA 1
ATOM 784 C C . ASN A 1 98 ? -10.774 -3.227 3.983 1.00 97.75 98 ASN A C 1
ATOM 786 O O . ASN A 1 98 ? -11.698 -2.649 4.561 1.00 97.75 98 ASN A O 1
ATOM 790 N N . ALA A 1 99 ? -10.455 -4.487 4.297 1.00 97.56 99 ALA A N 1
ATOM 791 C CA . ALA A 1 99 ? -11.111 -5.212 5.385 1.00 97.56 99 ALA A CA 1
ATOM 792 C C . ALA A 1 99 ? -10.811 -4.591 6.765 1.00 97.56 99 ALA A C 1
ATOM 794 O O . ALA A 1 99 ? -11.729 -4.397 7.570 1.00 97.56 99 ALA A O 1
ATOM 795 N N . ILE A 1 100 ? -9.550 -4.238 7.029 1.00 98.19 100 ILE A N 1
ATOM 796 C CA . ILE A 1 100 ? -9.143 -3.544 8.257 1.00 98.19 100 ILE A CA 1
ATOM 797 C C . ILE A 1 100 ? -9.771 -2.148 8.334 1.00 98.19 100 ILE A C 1
ATOM 799 O O . ILE A 1 100 ? -10.277 -1.757 9.384 1.00 98.19 100 ILE A O 1
ATOM 803 N N . ASP A 1 101 ? -9.815 -1.418 7.230 1.00 97.62 101 ASP A N 1
ATOM 804 C CA . ASP A 1 101 ? -10.363 -0.072 7.155 1.00 97.62 101 ASP A CA 1
ATOM 805 C C . ASP A 1 101 ? -11.863 -0.075 7.483 1.00 97.62 101 ASP A C 1
ATOM 807 O O . ASP A 1 101 ? -12.332 0.741 8.282 1.00 97.62 101 ASP A O 1
ATOM 811 N N . LYS A 1 102 ? -12.611 -1.071 6.982 1.00 97.56 102 LYS A N 1
ATOM 812 C CA . LYS A 1 102 ? -14.015 -1.311 7.369 1.00 97.56 102 LYS A CA 1
ATOM 813 C C . LYS A 1 102 ? -14.151 -1.607 8.862 1.00 97.56 102 LYS A C 1
ATOM 815 O O . LYS A 1 102 ? -15.068 -1.096 9.505 1.00 97.56 102 LYS A O 1
ATOM 820 N N . LYS A 1 103 ? -13.247 -2.414 9.431 1.00 97.06 103 LYS A N 1
ATOM 821 C CA . LYS A 1 103 ? -13.221 -2.733 10.871 1.00 97.06 103 LYS A CA 1
ATOM 822 C C . LYS A 1 103 ? -12.966 -1.482 11.719 1.00 97.06 103 LYS A C 1
ATOM 824 O O . LYS A 1 103 ? -13.637 -1.303 12.734 1.00 97.06 103 LYS A O 1
ATOM 829 N N . ILE A 1 104 ? -12.033 -0.623 11.309 1.00 96.81 104 ILE A N 1
ATOM 830 C CA . ILE A 1 104 ? -11.726 0.644 11.986 1.00 96.81 104 ILE A CA 1
ATOM 831 C C . ILE A 1 104 ? -12.940 1.575 11.924 1.00 96.81 104 ILE A C 1
ATOM 833 O O . ILE A 1 104 ? -13.399 2.038 12.966 1.00 96.81 104 ILE A O 1
ATOM 837 N N . ALA A 1 105 ? -13.495 1.808 10.731 1.00 95.06 105 ALA A N 1
ATOM 838 C CA . ALA A 1 105 ? -14.632 2.709 10.539 1.00 95.06 105 ALA A CA 1
ATOM 839 C C . ALA A 1 105 ? -15.904 2.227 11.260 1.00 95.06 105 ALA A C 1
ATOM 841 O O . ALA A 1 105 ? -16.688 3.038 11.747 1.00 95.06 105 ALA A O 1
ATOM 842 N N . GLY A 1 106 ? -16.098 0.908 11.359 1.00 94.56 106 GLY A N 1
ATOM 843 C CA . GLY A 1 106 ? -17.205 0.290 12.093 1.00 94.56 106 GLY A CA 1
ATOM 844 C C . GLY A 1 106 ? -16.998 0.198 13.609 1.00 94.56 106 GLY A C 1
ATOM 845 O O . GLY A 1 106 ? -17.887 -0.279 14.316 1.00 94.56 106 GLY A O 1
ATOM 846 N N . CYS A 1 107 ? -15.841 0.612 14.131 1.00 94.50 107 CYS A N 1
ATOM 847 C CA . CYS A 1 107 ? -15.562 0.555 15.559 1.00 94.50 107 CYS A CA 1
ATOM 848 C C . CYS A 1 107 ? -16.384 1.622 16.318 1.00 94.50 107 CYS A C 1
ATOM 850 O O . CYS A 1 107 ? -16.300 2.800 15.970 1.00 94.50 107 CYS A O 1
ATOM 852 N N . PRO A 1 108 ? -17.123 1.271 17.393 1.00 91.94 108 PRO A N 1
ATOM 853 C CA . PRO A 1 108 ? -17.970 2.229 18.117 1.00 91.94 108 PRO A CA 1
ATOM 854 C C . PRO A 1 108 ? -17.215 3.453 18.652 1.00 91.94 108 PRO A C 1
ATOM 856 O O . PRO A 1 108 ? -17.744 4.559 18.646 1.00 91.94 108 PRO A O 1
ATOM 859 N N . VAL A 1 109 ? -15.959 3.258 19.064 1.00 93.00 109 VAL A N 1
ATOM 860 C CA . VAL A 1 109 ? -15.101 4.312 19.628 1.00 93.00 109 VAL A CA 1
ATOM 861 C C . VAL A 1 109 ? -14.330 5.102 18.560 1.00 93.00 109 VAL A C 1
ATOM 863 O O . VAL A 1 109 ? -13.590 6.023 18.890 1.00 93.00 109 VAL A O 1
ATOM 866 N N . PHE A 1 110 ? -14.498 4.798 17.266 1.00 93.44 110 PHE A N 1
ATOM 867 C CA . PHE A 1 110 ? -13.819 5.519 16.179 1.00 93.44 110 PHE A CA 1
ATOM 868 C C . PHE A 1 110 ? -14.195 7.008 16.147 1.00 93.44 110 PHE A C 1
ATOM 870 O O . PHE A 1 110 ? -13.343 7.888 15.971 1.00 93.44 110 PHE A O 1
ATOM 877 N N . GLY A 1 111 ? -15.474 7.307 16.393 1.00 89.81 111 GLY A N 1
ATOM 878 C CA . GLY A 1 111 ? -15.975 8.675 16.519 1.00 89.81 111 GLY A CA 1
ATOM 879 C C . GLY A 1 111 ? -15.310 9.453 17.659 1.00 89.81 111 GLY A C 1
ATOM 880 O O . GLY A 1 111 ? -15.077 10.650 17.514 1.00 89.81 111 GLY A O 1
ATOM 881 N N . GLU A 1 112 ? -14.915 8.760 18.728 1.00 89.75 112 GLU A N 1
ATOM 882 C CA . GLU A 1 112 ? -14.355 9.337 19.957 1.00 89.75 112 GLU A CA 1
ATOM 883 C C . GLU A 1 112 ? -12.866 9.703 19.841 1.00 89.75 112 GLU A C 1
ATOM 885 O O . GLU A 1 112 ? -12.344 10.419 20.696 1.00 89.75 112 GLU A O 1
ATOM 890 N N . LEU A 1 113 ? -12.173 9.264 18.779 1.00 91.06 113 LEU A N 1
ATOM 891 C CA . LEU A 1 113 ? -10.771 9.627 18.561 1.00 91.06 113 LEU A CA 1
ATOM 892 C C . LEU A 1 113 ? -10.587 11.158 18.452 1.00 91.06 113 LEU A C 1
ATOM 894 O O . LEU A 1 113 ? -11.310 11.789 17.663 1.00 91.06 113 LEU A O 1
ATOM 898 N N . PRO A 1 114 ? -9.589 11.748 19.149 1.00 91.19 114 PRO A N 1
ATOM 899 C CA . PRO A 1 114 ? -9.344 13.191 19.163 1.00 91.19 114 PRO A CA 1
ATOM 900 C C . PRO A 1 114 ? -9.174 13.791 17.763 1.00 91.19 114 PRO A C 1
ATOM 902 O O . PRO A 1 114 ? -8.272 13.415 17.011 1.00 91.19 114 PRO A O 1
ATOM 905 N N . LEU A 1 115 ? -10.015 14.767 17.413 1.00 89.94 115 LEU A N 1
ATOM 906 C CA . LEU A 1 115 ? -10.014 15.359 16.071 1.00 89.94 115 LEU A CA 1
ATOM 907 C C . LEU A 1 115 ? -8.695 16.064 15.731 1.00 89.94 115 LEU A C 1
ATOM 909 O O . LEU A 1 115 ? -8.229 15.939 14.602 1.00 89.94 115 LEU A O 1
ATOM 913 N N . GLU A 1 116 ? -8.055 16.732 16.692 1.00 92.31 116 GLU A N 1
ATOM 914 C CA . GLU A 1 116 ? -6.762 17.406 16.4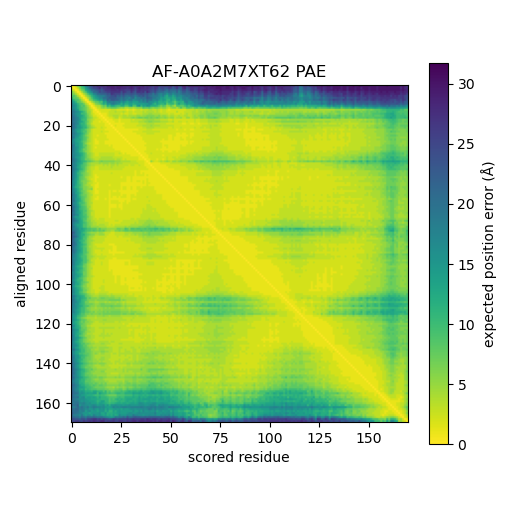85 1.00 92.31 116 GLU A CA 1
ATOM 915 C C . GLU A 1 116 ? -5.689 16.459 15.920 1.00 92.31 116 GLU A C 1
ATOM 917 O O . GLU A 1 116 ? -4.906 16.853 15.062 1.00 92.31 116 GLU A O 1
ATOM 922 N N . ARG A 1 117 ? -5.700 15.188 16.345 1.00 90.31 117 ARG A N 1
ATOM 923 C CA . ARG A 1 117 ? -4.728 14.175 15.915 1.00 90.31 117 ARG A CA 1
ATOM 924 C C . ARG A 1 117 ? -5.194 13.355 14.709 1.00 90.31 117 ARG A C 1
ATOM 926 O O . ARG A 1 117 ? -4.363 12.958 13.899 1.00 90.31 117 ARG A O 1
ATOM 933 N N . TYR A 1 118 ? -6.494 13.068 14.595 1.00 94.06 118 TYR A N 1
ATOM 934 C CA . TYR A 1 118 ? -7.003 12.043 13.668 1.00 94.06 118 TYR A CA 1
ATOM 935 C C . TYR A 1 118 ? -7.877 12.567 12.523 1.00 94.06 118 TYR A C 1
ATOM 937 O O . TYR A 1 118 ? -8.381 11.757 11.747 1.00 94.06 118 TYR A O 1
ATOM 945 N N . THR A 1 119 ? -8.067 13.883 12.365 1.00 95.00 119 THR A N 1
ATOM 946 C CA . THR A 1 119 ? -8.936 14.435 11.302 1.00 95.00 119 THR A CA 1
ATOM 947 C C . THR A 1 119 ? -8.547 13.936 9.906 1.00 95.00 119 THR A C 1
ATOM 949 O O . THR A 1 119 ? -9.393 13.422 9.176 1.00 95.00 119 THR A O 1
ATOM 952 N N . GLN A 1 120 ? -7.268 14.028 9.538 1.00 95.31 120 GLN A N 1
ATOM 953 C CA . GLN A 1 120 ? -6.784 13.632 8.211 1.00 95.31 120 GLN A CA 1
ATOM 954 C C . GLN A 1 120 ? -6.891 12.121 8.002 1.00 95.31 120 GLN A C 1
ATOM 956 O O . GLN A 1 120 ? -7.236 11.671 6.912 1.00 95.31 120 GLN A O 1
ATOM 961 N N . PHE A 1 121 ? -6.635 11.341 9.054 1.00 94.94 121 PHE A N 1
ATOM 962 C CA . PHE A 1 121 ? -6.794 9.893 9.013 1.00 94.94 121 PHE A CA 1
ATOM 963 C C . PHE A 1 121 ? -8.254 9.500 8.761 1.00 94.94 121 PHE A C 1
ATOM 965 O O . PHE A 1 121 ? -8.513 8.711 7.857 1.00 94.94 121 PHE A O 1
ATOM 972 N N . LYS A 1 122 ? -9.206 10.104 9.487 1.00 95.25 122 LYS A N 1
ATOM 973 C CA . LYS A 1 122 ? -10.647 9.866 9.300 1.00 95.25 122 LYS A CA 1
ATOM 974 C C . LYS A 1 122 ? -11.084 10.168 7.863 1.00 95.25 122 LYS A C 1
ATOM 976 O O . LYS A 1 122 ? -11.689 9.319 7.220 1.00 95.25 122 LYS A O 1
ATOM 981 N N . GLN A 1 123 ? -10.690 11.325 7.330 1.00 95.69 123 GLN A N 1
ATOM 982 C CA . GLN A 1 123 ? -11.015 11.722 5.953 1.00 95.69 123 GLN A CA 1
ATOM 983 C C . GLN A 1 123 ? -10.393 10.796 4.901 1.00 95.69 123 GLN A C 1
ATOM 985 O O . GLN A 1 123 ? -11.036 10.468 3.903 1.00 95.69 123 GLN A O 1
ATOM 990 N N . LYS A 1 124 ? -9.134 10.382 5.102 1.00 96.00 124 LYS A N 1
ATOM 991 C CA . LYS A 1 124 ? -8.469 9.414 4.223 1.00 96.00 124 LYS A CA 1
ATOM 992 C C . LYS A 1 124 ? -9.233 8.090 4.226 1.00 96.00 124 LYS A C 1
ATOM 994 O O . LYS A 1 124 ? -9.577 7.608 3.156 1.00 96.00 124 LYS A O 1
ATOM 999 N N . LEU A 1 125 ? -9.544 7.562 5.410 1.00 96.12 125 LEU A N 1
ATOM 1000 C CA . LEU A 1 125 ? -10.245 6.292 5.582 1.00 96.12 125 LEU A CA 1
ATOM 1001 C C . LEU A 1 125 ? -11.616 6.288 4.891 1.00 96.12 125 LEU A C 1
ATOM 1003 O O . LEU A 1 125 ? -11.933 5.369 4.144 1.00 96.12 125 LEU A O 1
ATOM 1007 N N . GLU A 1 126 ? -12.416 7.336 5.101 1.00 95.56 126 GLU A N 1
ATOM 1008 C CA . GLU A 1 126 ? -13.729 7.480 4.458 1.00 95.56 126 GLU A CA 1
ATOM 1009 C C . GLU A 1 126 ? -13.622 7.465 2.930 1.00 95.56 126 GLU A C 1
ATOM 1011 O O . GLU A 1 126 ? -14.413 6.806 2.251 1.00 95.56 126 GLU A O 1
ATOM 1016 N N . ARG A 1 127 ? -12.626 8.167 2.377 1.00 97.12 127 ARG A N 1
ATOM 1017 C CA . ARG A 1 127 ? -12.395 8.208 0.931 1.00 97.12 127 ARG A CA 1
ATOM 1018 C C . ARG A 1 127 ? -11.936 6.859 0.391 1.00 97.12 127 ARG A C 1
ATOM 1020 O O . ARG A 1 127 ? -12.449 6.432 -0.640 1.00 97.12 127 ARG A O 1
ATOM 1027 N N . ASP A 1 128 ? -10.998 6.206 1.063 1.00 95.88 128 ASP A N 1
ATOM 1028 C CA . ASP A 1 128 ? -10.460 4.918 0.624 1.00 95.88 128 ASP A CA 1
ATOM 1029 C C . ASP A 1 128 ? -11.580 3.864 0.578 1.00 95.88 128 ASP A C 1
ATOM 1031 O O . ASP A 1 128 ? -11.757 3.192 -0.438 1.00 95.88 128 ASP A O 1
ATOM 1035 N N . LEU A 1 129 ? -12.446 3.831 1.600 1.00 97.12 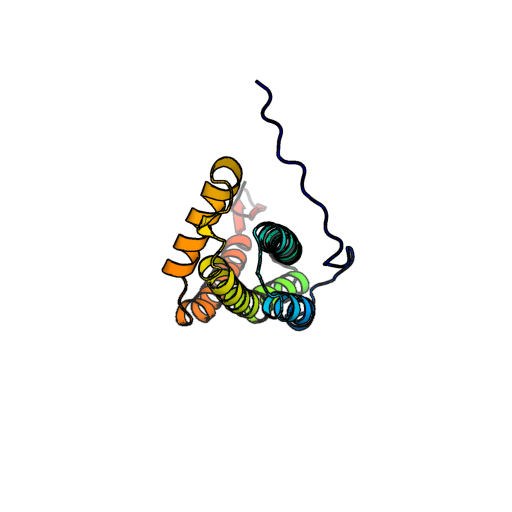129 LEU A N 1
ATOM 1036 C CA . LEU A 1 129 ? -13.640 2.980 1.623 1.00 97.12 129 LEU A CA 1
ATOM 1037 C C . LEU A 1 129 ? -14.644 3.315 0.512 1.00 97.12 129 LEU A C 1
ATOM 1039 O O . LEU A 1 129 ? -15.244 2.416 -0.079 1.00 97.12 129 LEU A O 1
ATOM 1043 N N . ALA A 1 130 ? -14.848 4.601 0.216 1.00 97.31 130 ALA A N 1
ATOM 1044 C CA . ALA A 1 130 ? -15.767 5.029 -0.836 1.00 97.31 130 ALA A CA 1
ATOM 1045 C C . ALA A 1 130 ? -15.268 4.666 -2.247 1.00 97.31 130 ALA A C 1
ATOM 1047 O O . ALA A 1 130 ? -16.088 4.388 -3.132 1.00 97.31 130 ALA A O 1
ATOM 1048 N N . LEU A 1 131 ? -13.947 4.657 -2.457 1.00 95.81 131 LEU A N 1
ATOM 1049 C CA . LEU A 1 131 ? -13.298 4.383 -3.742 1.00 95.81 131 LEU A CA 1
ATOM 1050 C C . LEU A 1 131 ? -13.031 2.896 -3.989 1.00 95.81 131 LEU A C 1
ATOM 1052 O O . LEU A 1 131 ? -13.027 2.480 -5.148 1.00 95.81 131 LEU A O 1
ATOM 1056 N N . PHE A 1 132 ? -12.835 2.096 -2.940 1.00 96.25 132 PHE A N 1
ATOM 1057 C CA . PHE A 1 132 ? -12.489 0.686 -3.090 1.00 96.25 132 PHE A CA 1
ATOM 1058 C C . PHE A 1 132 ? -13.584 -0.108 -3.813 1.00 96.25 132 PHE A C 1
ATOM 1060 O O . PHE A 1 132 ? -14.759 -0.073 -3.437 1.00 96.25 132 PHE A O 1
ATOM 1067 N N . ARG A 1 133 ? -13.189 -0.885 -4.820 1.00 96.44 133 ARG A N 1
ATOM 1068 C CA . ARG A 1 133 ? -14.025 -1.869 -5.514 1.00 96.44 133 ARG A CA 1
ATOM 1069 C C . ARG A 1 133 ? -13.176 -3.114 -5.727 1.00 96.44 133 ARG A C 1
ATOM 1071 O O . ARG A 1 133 ? -12.023 -2.975 -6.125 1.00 96.44 133 ARG A O 1
ATOM 1078 N N . ASP A 1 134 ? -13.726 -4.305 -5.496 1.00 93.88 134 ASP A N 1
ATOM 1079 C CA . ASP A 1 134 ? -12.972 -5.554 -5.694 1.00 93.88 134 ASP A CA 1
ATOM 1080 C C . ASP A 1 134 ? -12.512 -5.699 -7.156 1.00 93.88 134 ASP A C 1
ATOM 1082 O O . ASP A 1 134 ? -11.451 -6.253 -7.436 1.00 93.88 134 ASP A O 1
ATOM 1086 N N . GLU A 1 135 ? -13.270 -5.125 -8.092 1.00 95.88 135 GLU A N 1
ATOM 1087 C CA . GLU A 1 135 ? -12.951 -5.071 -9.516 1.00 95.88 135 GLU A CA 1
ATOM 1088 C C . GLU A 1 135 ? -11.740 -4.180 -9.836 1.00 95.88 135 GLU A C 1
ATOM 1090 O O . GLU A 1 135 ? -11.095 -4.391 -10.861 1.00 95.88 135 GLU A O 1
ATOM 1095 N N . ASN A 1 136 ? -11.397 -3.213 -8.975 1.00 93.50 136 ASN A N 1
ATOM 1096 C CA . ASN A 1 136 ? -10.235 -2.344 -9.186 1.00 93.50 136 ASN A CA 1
ATOM 1097 C C . ASN A 1 136 ? -8.916 -3.080 -8.934 1.00 93.50 136 ASN A C 1
ATOM 1099 O O . ASN A 1 136 ? -7.913 -2.734 -9.549 1.00 93.50 136 ASN A O 1
ATOM 1103 N N . VAL A 1 137 ? -8.920 -4.106 -8.080 1.00 93.12 137 VAL A N 1
ATOM 1104 C CA . VAL A 1 137 ? -7.713 -4.841 -7.682 1.00 93.12 137 VAL A CA 1
ATOM 1105 C C . VAL A 1 137 ? -6.974 -5.455 -8.887 1.00 93.12 137 VAL A C 1
ATOM 1107 O O . VAL A 1 137 ? -5.789 -5.170 -9.071 1.00 93.12 137 VAL A O 1
ATOM 1110 N N . PRO A 1 138 ? -7.616 -6.262 -9.763 1.00 92.56 138 PRO A N 1
ATOM 1111 C CA . PRO A 1 138 ? -6.937 -6.776 -10.954 1.00 92.56 138 PRO A CA 1
ATOM 1112 C C . PRO A 1 138 ? -6.588 -5.672 -11.964 1.00 92.56 138 PRO A C 1
ATOM 1114 O O . PRO A 1 138 ? -5.570 -5.777 -12.646 1.00 92.56 138 PRO A O 1
ATOM 1117 N N . LEU A 1 139 ? -7.390 -4.604 -12.044 1.00 94.50 139 LEU A N 1
ATOM 1118 C CA . LEU A 1 139 ? -7.131 -3.478 -12.947 1.00 94.50 139 LEU A CA 1
ATOM 1119 C C . LEU A 1 139 ? -5.890 -2.683 -12.528 1.00 94.50 139 LEU A C 1
ATOM 1121 O O . LEU A 1 139 ? -5.118 -2.261 -13.383 1.00 94.50 139 LEU A O 1
ATOM 1125 N N . ALA A 1 140 ? -5.656 -2.506 -11.227 1.00 91.25 140 ALA A N 1
ATOM 1126 C CA . ALA A 1 140 ? -4.461 -1.845 -10.713 1.00 91.25 140 ALA A CA 1
ATOM 1127 C C . ALA A 1 140 ? -3.185 -2.614 -11.092 1.00 91.25 140 ALA A C 1
ATOM 1129 O O . ALA A 1 140 ? -2.200 -2.003 -11.512 1.00 91.25 140 ALA A O 1
ATOM 1130 N N . ALA A 1 141 ? -3.221 -3.950 -11.021 1.00 87.75 141 ALA A N 1
ATOM 1131 C CA . ALA A 1 141 ? -2.114 -4.796 -11.464 1.00 87.75 141 ALA A CA 1
ATOM 1132 C C . ALA A 1 141 ? -1.865 -4.676 -12.978 1.00 87.75 141 ALA A C 1
ATOM 1134 O O . ALA A 1 141 ? -0.718 -4.567 -13.412 1.00 87.75 141 ALA A O 1
ATOM 1135 N N . GLU A 1 142 ? -2.929 -4.638 -13.787 1.00 92.56 142 GLU A N 1
ATOM 1136 C CA . GLU A 1 142 ? -2.818 -4.425 -15.234 1.00 92.56 142 GLU A CA 1
ATOM 1137 C C . GLU A 1 142 ? -2.211 -3.055 -15.566 1.00 92.56 142 GLU A C 1
ATOM 1139 O O . GLU A 1 142 ? -1.289 -2.974 -16.378 1.00 92.56 142 GLU A O 1
ATOM 1144 N N . VAL A 1 143 ? -2.663 -1.989 -14.898 1.00 93.81 143 VAL A N 1
ATOM 1145 C CA . VAL A 1 143 ? -2.106 -0.638 -15.062 1.00 93.81 143 VAL A CA 1
ATOM 1146 C C . VAL A 1 143 ? -0.620 -0.620 -14.725 1.00 93.81 143 VAL A C 1
ATOM 1148 O O . VAL A 1 143 ? 0.172 -0.149 -15.534 1.00 93.81 143 VAL A O 1
ATOM 1151 N N . ALA A 1 144 ? -0.220 -1.171 -1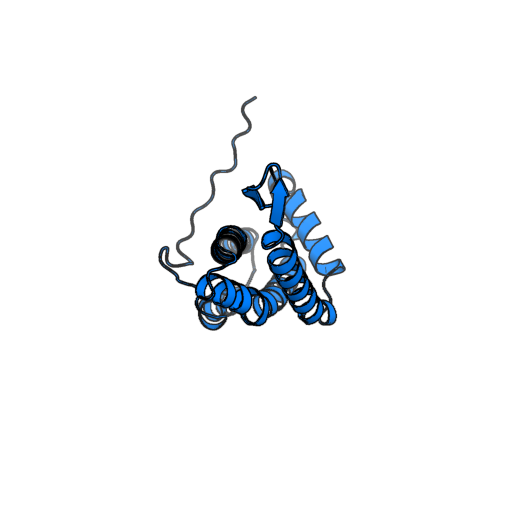3.578 1.00 88.62 144 ALA A N 1
ATOM 1152 C CA . ALA A 1 144 ? 1.181 -1.198 -13.167 1.00 88.62 144 ALA A CA 1
ATOM 1153 C C . ALA A 1 144 ? 2.066 -1.987 -14.150 1.00 88.62 144 ALA A C 1
ATOM 1155 O O . ALA A 1 144 ? 3.176 -1.557 -14.471 1.00 88.62 144 ALA A O 1
ATOM 1156 N N . LYS A 1 145 ? 1.556 -3.096 -14.698 1.00 87.50 145 LYS A N 1
ATOM 1157 C CA . LYS A 1 145 ? 2.239 -3.863 -15.745 1.00 87.50 145 LYS A CA 1
ATOM 1158 C C . LYS A 1 145 ? 2.416 -3.058 -17.031 1.00 87.50 145 LYS A C 1
ATOM 1160 O O . LYS A 1 145 ? 3.508 -3.036 -17.593 1.00 87.50 145 LYS A O 1
ATOM 1165 N N . LEU A 1 146 ? 1.358 -2.393 -17.496 1.00 92.19 146 LEU A N 1
ATOM 1166 C CA . LEU A 1 146 ? 1.411 -1.546 -18.690 1.00 92.19 146 LEU A CA 1
ATOM 1167 C C . LEU A 1 146 ? 2.353 -0.351 -18.491 1.00 92.19 146 LEU A C 1
ATOM 1169 O O . LEU A 1 146 ? 3.108 -0.018 -19.403 1.00 92.19 146 LEU A O 1
ATOM 1173 N N . SER A 1 147 ? 2.359 0.256 -17.302 1.00 89.44 147 SER A N 1
ATOM 1174 C CA . SER A 1 147 ? 3.305 1.314 -16.935 1.00 89.44 147 SER A CA 1
ATOM 1175 C C . SER A 1 147 ? 4.749 0.821 -16.985 1.00 89.44 147 SER A C 1
ATOM 1177 O O . SER A 1 147 ? 5.569 1.447 -17.644 1.00 89.44 147 SER A O 1
ATOM 1179 N N . SER A 1 148 ? 5.049 -0.342 -16.402 1.00 84.25 148 SER A N 1
ATOM 1180 C CA . SER A 1 148 ? 6.399 -0.917 -16.450 1.00 84.25 148 SER A CA 1
ATOM 1181 C C . SER A 1 148 ? 6.859 -1.211 -17.888 1.00 84.25 148 SER A C 1
ATOM 1183 O O . SER A 1 148 ? 7.985 -0.885 -18.259 1.00 84.25 148 SER A O 1
ATOM 1185 N N . GLN A 1 149 ? 5.977 -1.742 -18.743 1.00 85.75 149 GLN A N 1
ATOM 1186 C CA . GLN A 1 149 ? 6.278 -1.952 -20.167 1.00 85.75 149 GLN A CA 1
ATOM 1187 C C . GLN A 1 149 ? 6.551 -0.637 -20.908 1.00 85.75 149 GLN A C 1
ATOM 1189 O O . GLN A 1 149 ? 7.450 -0.568 -21.748 1.00 85.75 149 GLN A O 1
ATOM 1194 N N . TYR A 1 150 ? 5.776 0.405 -20.608 1.00 89.12 150 TYR A N 1
ATOM 1195 C CA . TYR A 1 150 ? 5.993 1.738 -21.157 1.00 89.12 150 TYR A CA 1
ATOM 1196 C C . TYR A 1 150 ? 7.343 2.323 -20.712 1.00 89.12 150 TYR A C 1
ATOM 1198 O O . TYR A 1 150 ? 8.077 2.861 -21.545 1.00 89.12 150 TYR A O 1
ATOM 1206 N N . ASP A 1 151 ? 7.701 2.179 -19.437 1.00 84.00 151 ASP A N 1
ATOM 1207 C CA . ASP A 1 151 ? 8.970 2.665 -18.885 1.00 84.00 151 ASP A CA 1
ATOM 1208 C C . ASP A 1 151 ? 10.169 1.942 -19.511 1.00 84.00 151 ASP A C 1
ATOM 1210 O O . ASP A 1 151 ? 11.141 2.584 -19.900 1.00 84.00 151 ASP A O 1
ATOM 1214 N N . GLN A 1 152 ? 10.085 0.621 -19.703 1.00 81.50 152 GLN A N 1
ATOM 1215 C CA . GLN A 1 152 ? 11.112 -0.144 -20.419 1.00 81.50 152 GLN A CA 1
ATOM 1216 C C . GLN A 1 152 ? 11.263 0.325 -21.870 1.00 81.50 152 GLN A C 1
ATOM 1218 O O . GLN A 1 152 ? 12.377 0.564 -22.340 1.00 81.50 152 GLN A O 1
ATOM 1223 N N . LEU A 1 153 ? 10.140 0.477 -22.581 1.00 85.44 153 LEU A N 1
ATOM 1224 C CA . LEU A 1 153 ? 10.146 0.892 -23.980 1.00 85.44 153 LEU A CA 1
ATOM 1225 C C . LEU A 1 153 ? 10.754 2.285 -24.140 1.00 85.44 153 LEU A C 1
ATOM 1227 O O . LEU A 1 153 ? 11.567 2.495 -25.035 1.00 85.44 153 LEU A O 1
ATOM 1231 N N . THR A 1 154 ? 10.353 3.232 -23.292 1.00 85.81 154 THR A N 1
ATOM 1232 C CA . THR A 1 154 ? 10.795 4.628 -23.393 1.00 85.81 154 THR A CA 1
ATOM 1233 C C . THR A 1 154 ? 12.181 4.86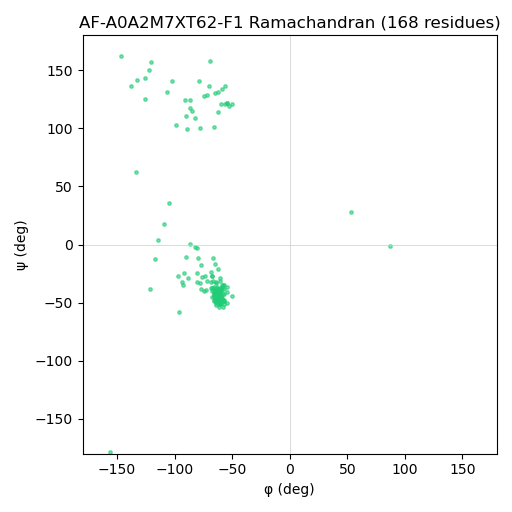6 -22.802 1.00 85.81 154 THR A C 1
ATOM 1235 O O . THR A 1 154 ? 12.930 5.676 -23.346 1.00 85.81 154 THR A O 1
ATOM 1238 N N . GLY A 1 155 ? 12.565 4.130 -21.757 1.00 79.88 155 GLY A N 1
ATOM 1239 C CA . GLY A 1 155 ? 13.901 4.174 -21.161 1.00 79.88 155 GLY A CA 1
ATOM 1240 C C . GLY A 1 155 ? 14.995 3.621 -22.079 1.00 79.88 155 GLY A C 1
ATOM 1241 O O . GLY A 1 155 ? 16.136 4.067 -22.005 1.00 79.88 155 GLY A O 1
ATOM 1242 N N . GLY A 1 156 ? 14.645 2.701 -22.983 1.00 82.44 156 GLY A N 1
ATOM 1243 C CA . GLY A 1 156 ? 15.555 2.167 -24.001 1.00 82.44 156 GLY A CA 1
ATOM 1244 C C . GLY A 1 156 ? 15.716 3.040 -25.251 1.00 82.44 156 GLY A C 1
ATOM 1245 O O . GLY A 1 156 ? 16.459 2.664 -26.155 1.00 82.44 156 GLY A O 1
ATOM 1246 N N . LEU A 1 157 ? 15.015 4.175 -25.353 1.00 86.75 157 LEU A N 1
ATOM 1247 C CA . LEU A 1 157 ? 15.086 5.023 -26.543 1.00 86.75 157 LEU A CA 1
ATOM 1248 C C . LEU A 1 157 ? 16.407 5.800 -26.598 1.00 86.75 157 LEU A C 1
ATOM 1250 O O . LEU A 1 157 ? 16.760 6.534 -25.670 1.00 86.75 157 LEU A O 1
ATOM 1254 N N . THR A 1 158 ? 17.087 5.696 -27.739 1.00 89.00 158 THR A N 1
ATOM 1255 C CA . THR A 1 158 ? 18.319 6.423 -28.055 1.00 89.00 158 THR A CA 1
ATOM 1256 C C . THR A 1 158 ? 18.148 7.300 -29.298 1.00 89.00 158 THR A C 1
ATOM 1258 O O . THR A 1 158 ? 17.273 7.081 -30.139 1.00 89.00 158 THR A O 1
ATOM 1261 N N . ALA A 1 159 ? 18.987 8.326 -29.416 1.00 90.19 159 ALA A N 1
ATOM 1262 C CA . ALA A 1 159 ? 19.110 9.175 -30.591 1.00 90.19 159 ALA A CA 1
ATOM 1263 C C . ALA A 1 159 ? 20.587 9.348 -30.962 1.00 90.19 159 ALA A C 1
ATOM 1265 O O . ALA A 1 159 ? 21.442 9.499 -30.090 1.00 90.19 159 ALA A O 1
ATOM 1266 N N . THR A 1 160 ? 20.888 9.365 -32.263 1.00 92.44 160 THR A N 1
ATOM 1267 C CA . THR A 1 160 ? 22.233 9.688 -32.755 1.00 92.44 160 THR A CA 1
ATOM 1268 C C . THR A 1 160 ? 22.391 11.200 -32.879 1.00 92.44 160 THR A C 1
ATOM 1270 O O . THR A 1 160 ? 21.732 11.825 -33.712 1.00 92.44 160 THR A O 1
ATOM 1273 N N . ILE A 1 161 ? 23.277 11.786 -32.077 1.00 90.31 161 ILE A N 1
ATOM 1274 C CA . ILE A 1 161 ? 23.591 13.219 -32.082 1.00 90.31 161 ILE A CA 1
ATOM 1275 C C . ILE A 1 161 ? 25.103 13.357 -32.249 1.00 90.31 161 ILE A C 1
ATOM 1277 O O . ILE A 1 161 ? 25.864 12.737 -31.517 1.00 90.31 161 ILE A O 1
ATOM 1281 N N . ASP A 1 162 ? 25.541 14.118 -33.256 1.00 91.38 162 ASP A N 1
ATOM 1282 C CA . ASP A 1 162 ? 26.963 14.326 -33.580 1.00 91.38 162 ASP A CA 1
ATOM 1283 C C . ASP A 1 162 ? 27.783 13.027 -33.762 1.00 91.38 162 ASP A C 1
ATOM 1285 O O . ASP A 1 162 ? 28.997 13.001 -33.584 1.00 91.38 162 ASP A O 1
ATOM 1289 N N . GLY A 1 163 ? 27.118 11.940 -34.173 1.00 93.06 163 GLY A N 1
ATOM 1290 C CA . GLY A 1 163 ? 27.729 10.621 -34.372 1.00 93.06 163 GLY A CA 1
ATOM 1291 C C . GLY A 1 163 ? 27.786 9.737 -33.121 1.00 93.06 163 GLY A C 1
ATOM 1292 O O . GLY A 1 163 ? 28.219 8.593 -33.231 1.00 93.06 163 GLY A O 1
ATOM 1293 N N . GLU A 1 164 ? 27.318 10.220 -31.967 1.00 91.75 164 GLU A N 1
ATOM 1294 C CA . GLU A 1 164 ? 27.219 9.458 -30.717 1.00 91.75 164 GLU A CA 1
ATOM 1295 C C . GLU A 1 164 ? 25.776 9.005 -30.452 1.00 91.75 164 GLU A C 1
ATOM 1297 O O . GLU A 1 164 ? 24.824 9.744 -30.706 1.00 91.75 164 GLU A O 1
ATOM 1302 N N . GLU A 1 165 ? 25.603 7.784 -29.939 1.00 91.00 165 GLU A N 1
ATOM 1303 C CA . GLU A 1 165 ? 24.305 7.256 -29.510 1.00 91.00 165 GLU A CA 1
ATOM 1304 C C . GLU A 1 165 ? 24.028 7.665 -28.057 1.00 91.00 165 GLU A C 1
ATOM 1306 O O . GLU A 1 165 ? 24.776 7.303 -27.149 1.00 91.00 165 GLU A O 1
ATOM 1311 N N . LEU A 1 166 ? 22.967 8.446 -27.839 1.00 87.50 166 LEU A N 1
ATOM 1312 C CA . LEU A 1 166 ? 22.633 9.034 -26.540 1.00 87.50 166 LEU A CA 1
ATOM 1313 C C . LEU A 1 166 ? 21.192 8.691 -26.122 1.00 87.50 166 LEU A C 1
ATOM 1315 O O . LEU A 1 166 ? 20.312 8.685 -26.983 1.00 87.50 166 LEU A O 1
ATOM 1319 N N . PRO A 1 167 ? 20.909 8.458 -24.826 1.00 86.69 167 PRO A N 1
ATOM 1320 C CA . PRO A 1 167 ? 19.542 8.293 -24.324 1.00 86.69 167 PRO A CA 1
ATOM 1321 C C . PRO A 1 167 ? 18.746 9.614 -24.365 1.00 86.69 167 PRO A C 1
ATOM 1323 O O . PRO A 1 167 ? 19.332 10.699 -24.382 1.00 86.69 167 PRO A O 1
ATOM 1326 N N . LEU A 1 168 ? 17.408 9.531 -24.373 1.00 79.56 168 LEU A N 1
ATOM 1327 C CA . LEU A 1 168 ? 16.514 10.694 -24.536 1.00 79.56 168 LEU A CA 1
ATOM 1328 C C . LEU A 1 168 ? 16.518 11.746 -23.397 1.00 79.56 168 LEU A C 1
ATOM 1330 O O . LEU A 1 168 ? 16.544 12.936 -23.723 1.00 79.56 168 LEU A O 1
ATOM 1334 N N . PRO A 1 169 ? 16.425 11.401 -22.096 1.00 71.38 169 PRO A N 1
ATOM 1335 C CA . PRO A 1 169 ? 16.384 12.409 -21.034 1.00 71.38 169 PRO A CA 1
ATOM 1336 C C . PRO A 1 169 ? 17.775 12.975 -20.693 1.00 71.38 169 PRO A C 1
ATOM 1338 O O . PRO A 1 169 ? 18.760 12.240 -20.602 1.00 71.38 169 PRO A O 1
ATOM 1341 N N . ARG A 1 170 ? 17.826 14.288 -20.435 1.00 56.31 170 ARG A N 1
ATOM 1342 C CA . ARG A 1 170 ? 18.891 14.983 -19.695 1.00 56.31 170 ARG A CA 1
ATOM 1343 C C . ARG A 1 170 ? 18.277 15.899 -18.648 1.00 56.31 170 ARG A C 1
ATOM 1345 O O . ARG A 1 170 ? 17.269 16.559 -18.985 1.00 56.31 170 ARG A O 1
#

Nearest PDB structures (foldseek):
  2qr4-assembly1_A  TM=6.220E-01  e=8.220E-02  Enterococcus faecium DO
  2qr4-assembly1_B  TM=6.013E-01  e=6.660E-02  Enterococcus faecium DO
  5om0-assembly2_B  TM=4.172E-01  e=2.234E-01  Homo sapiens
  5ltw-assembly1_A  TM=4.056E-01  e=1.028E+00  Homo sapiens
  7exe-assembly1_A  TM=4.117E-01  e=2.263E+00  Mus musculus

Solvent-accessible surface area (backbone atoms only — not comparable to full-atom values): 10100 Å² total; per-residue (Å²): 134,84,77,77,73,79,76,83,74,85,74,83,80,63,67,96,82,71,71,78,85,50,44,76,67,51,44,62,60,55,52,50,59,72,67,58,78,72,85,44,60,68,48,44,52,54,47,51,46,49,52,49,50,56,49,50,55,50,52,51,56,52,48,51,27,48,50,47,23,72,78,36,71,87,42,66,66,36,42,52,49,31,47,45,38,47,73,56,25,49,48,51,48,54,55,51,47,54,53,50,50,51,53,51,73,67,34,86,48,50,81,73,54,59,57,94,82,38,49,67,58,54,55,49,52,55,48,52,63,71,67,64,49,84,74,48,44,65,49,52,32,52,49,53,51,54,48,53,53,48,50,48,60,59,69,69,37,67,46,79,54,99,88,42,82,38,65,75,84,132

Sequence (170 aa):
MTESIAKSQKSDFIPPDLEINGWDDLKPYFDELSGVKLSSAGDLENFLIRYSEVLSVFFEANAWAYINMTCHTDNTDFQARHDIFVEKISPEVEKATNAIDKKIAGCPVFGELPLERYTQFKQKLERDLALFRDENVPLAAEVAKLSSQYDQLTGGLTATIDGEELPLPR

Mean predicted aligned error: 5.82 Å

Radius of gyration: 20.26 Å; Cα contacts (8 Å, |Δi|>4): 108; chains: 1; bounding box: 46×44×58 Å

pLDDT: mean 90.27, std 11.97, range [35.28, 98.19]

Secondary structure (DSSP, 8-state):
----PPPP----SS-TT---SSHHHHHHHHHHHHH----SHHHHHHHHHHHHHHHHHHHHHHHHHHHHHHH-TT-HHHHHHHHHIIIIIHHHHHHHHHHHHHHHHT-TTTTTS-HHHHHHHHHHHHHHHHH--TTHHHHHHHHHHHHHHHHHHHHT-EEEETTEEEES--

Foldseek 3Di:
DPPDPPPQDDDPLDPPPQDPPFQVSLVVLLVVLLPQDDDDPVSLVVSVSSVVVSVVVLVVQLVVLVVCCLVCVVDVVSVVSNLRCLPTHVLVVLVSVLSSLCVLVPRPCNVVPDCVPCVVVVVVSVVSNVPDDNVVSVVSSVVVVVVSVVSSVQQPDWDQDPNDTGHDDD